Protein AF-A0A2M7T195-F1 (afdb_monomer_lite)

pLDDT: mean 94.44, std 5.61, range [66.44, 97.88]

Radius of gyration: 11.5 Å; chains: 1; bounding box: 30×20×23 Å

Secondary structure (DSSP, 8-state):
--GGG-S-EEEEEESS-HHHHHHHHHHHHHHHHHTT--EEEEEHHHHHH--

Structure (mmCIF, N/CA/C/O backbone):
data_AF-A0A2M7T195-F1
#
_entry.id   AF-A0A2M7T195-F1
#
loop_
_atom_site.group_PDB
_atom_site.id
_atom_site.type_symbol
_atom_site.label_atom_id
_atom_site.label_alt_id
_atom_site.label_comp_id
_atom_site.label_asym_id
_atom_site.label_entity_id
_atom_site.label_seq_id
_atom_site.pdbx_PDB_ins_code
_atom_site.Cartn_x
_atom_site.Cartn_y
_atom_site.Cartn_z
_atom_site.occupancy
_atom_site.B_iso_or_equiv
_atom_site.auth_seq_id
_atom_site.auth_comp_id
_atom_site.auth_asym_id
_atom_site.auth_atom_id
_atom_site.pdbx_PDB_model_num
ATOM 1 N N . MET A 1 1 ? -18.329 8.511 -1.169 1.00 66.44 1 MET A N 1
ATOM 2 C CA . MET A 1 1 ? -17.751 7.543 -0.222 1.00 66.44 1 MET A CA 1
ATOM 3 C C . MET A 1 1 ? -17.294 8.325 0.988 1.00 66.44 1 MET A C 1
ATOM 5 O O . MET A 1 1 ? -16.604 9.328 0.818 1.00 66.44 1 MET A O 1
ATOM 9 N N . ARG A 1 2 ? -17.768 7.959 2.171 1.00 86.38 2 ARG A N 1
ATOM 10 C CA . ARG A 1 2 ? -17.331 8.541 3.438 1.00 86.38 2 ARG A CA 1
ATOM 11 C C . ARG A 1 2 ? -16.164 7.710 3.964 1.00 86.38 2 ARG A C 1
ATOM 13 O O . ARG A 1 2 ? -16.028 6.545 3.608 1.00 86.38 2 ARG A O 1
ATOM 20 N N . MET A 1 3 ? -15.329 8.301 4.813 1.00 84.94 3 MET A N 1
ATOM 21 C CA . MET A 1 3 ? -14.172 7.599 5.390 1.00 84.94 3 MET A CA 1
ATOM 22 C C . MET A 1 3 ? -14.590 6.342 6.177 1.00 84.94 3 MET A C 1
ATOM 24 O O . MET A 1 3 ? -13.867 5.356 6.242 1.00 84.94 3 MET A O 1
ATOM 28 N N . GLU A 1 4 ? -15.793 6.379 6.747 1.00 89.00 4 GLU A N 1
ATOM 29 C CA . GLU A 1 4 ? -16.436 5.272 7.458 1.00 89.00 4 GLU A CA 1
ATOM 30 C C . GLU A 1 4 ? -16.794 4.079 6.558 1.00 89.00 4 GLU A C 1
ATOM 32 O O . GLU A 1 4 ? -16.802 2.953 7.051 1.00 89.00 4 GLU A O 1
ATOM 37 N N . ASP A 1 5 ? -16.988 4.304 5.253 1.00 93.88 5 ASP A N 1
ATOM 38 C CA . ASP A 1 5 ? -17.309 3.258 4.272 1.00 93.88 5 ASP A CA 1
ATOM 39 C C . ASP A 1 5 ? -16.057 2.462 3.824 1.00 93.88 5 ASP A C 1
ATOM 41 O O . ASP A 1 5 ? -16.165 1.564 2.993 1.00 93.88 5 ASP A O 1
ATOM 45 N N . MET A 1 6 ? -14.856 2.809 4.309 1.00 93.94 6 MET A N 1
ATOM 46 C CA . MET A 1 6 ? -13.599 2.126 3.975 1.00 93.94 6 MET A CA 1
ATOM 47 C C . MET A 1 6 ? -13.232 1.085 5.036 1.00 93.94 6 MET A C 1
ATOM 49 O O . MET A 1 6 ? -13.254 1.385 6.229 1.00 93.94 6 MET A O 1
ATOM 53 N N . ASP A 1 7 ? -12.794 -0.104 4.624 1.00 96.69 7 ASP A N 1
ATOM 54 C CA . ASP A 1 7 ? -12.332 -1.148 5.553 1.00 96.69 7 ASP A CA 1
ATOM 55 C C . ASP A 1 7 ? -10.827 -1.088 5.837 1.00 96.69 7 ASP A C 1
ATOM 57 O O . ASP A 1 7 ? -10.390 -1.447 6.927 1.00 96.69 7 ASP A O 1
ATOM 61 N N . ALA A 1 8 ? -10.028 -0.616 4.878 1.00 96.94 8 ALA A N 1
ATOM 62 C CA . ALA A 1 8 ? -8.572 -0.549 4.967 1.00 96.94 8 ALA A CA 1
ATOM 63 C C . ALA A 1 8 ? -8.001 0.526 4.029 1.00 96.94 8 ALA A C 1
ATOM 65 O O . ALA A 1 8 ? -8.669 0.978 3.097 1.00 96.94 8 ALA A O 1
ATOM 66 N N . VAL A 1 9 ? -6.738 0.895 4.245 1.00 97.38 9 VAL A N 1
ATOM 67 C CA . VAL A 1 9 ? -5.953 1.722 3.318 1.00 97.38 9 VAL A CA 1
ATOM 68 C C . VAL A 1 9 ? -4.758 0.910 2.840 1.00 97.38 9 VAL A C 1
ATOM 70 O O . VAL A 1 9 ? -3.920 0.516 3.647 1.00 97.38 9 VAL A O 1
ATOM 73 N N . ALA A 1 10 ? -4.655 0.684 1.534 1.00 96.56 10 ALA A N 1
ATOM 74 C CA . ALA A 1 10 ? -3.518 0.002 0.928 1.00 96.56 10 ALA A CA 1
ATOM 75 C C . ALA A 1 10 ? -2.646 0.986 0.139 1.00 96.56 10 ALA A C 1
ATOM 77 O O . ALA A 1 10 ? -3.170 1.888 -0.517 1.00 96.56 10 ALA A O 1
ATOM 78 N N . ALA A 1 11 ? -1.324 0.820 0.188 1.00 97.00 11 ALA A N 1
ATOM 79 C CA . ALA A 1 11 ? -0.406 1.603 -0.640 1.00 97.00 11 ALA A CA 1
ATOM 80 C C . ALA A 1 11 ? 0.824 0.802 -1.057 1.00 97.00 11 ALA A C 1
ATOM 82 O O . ALA A 1 11 ? 1.314 -0.053 -0.316 1.00 97.00 11 ALA A O 1
ATOM 83 N N . SER A 1 12 ? 1.343 1.123 -2.243 1.00 96.12 12 SER A N 1
ATOM 84 C CA . SER A 1 12 ? 2.556 0.512 -2.768 1.00 96.12 12 SER A CA 1
ATOM 85 C C . SER A 1 12 ? 3.789 0.974 -1.991 1.00 96.12 12 SER A C 1
ATOM 87 O O . SER A 1 12 ? 4.075 2.168 -1.933 1.00 96.12 12 SER A O 1
ATOM 89 N N . VAL A 1 13 ? 4.544 0.023 -1.441 1.00 95.69 13 VAL A N 1
ATOM 90 C CA . VAL A 1 13 ? 5.788 0.280 -0.688 1.00 95.69 13 VAL A CA 1
ATOM 91 C C . VAL A 1 13 ? 7.057 -0.076 -1.477 1.00 95.69 13 VAL A C 1
ATOM 93 O O . VAL A 1 13 ? 8.165 0.132 -0.991 1.00 95.69 13 VAL A O 1
ATOM 96 N N . GLY A 1 14 ? 6.909 -0.561 -2.714 1.00 93.00 14 GLY A N 1
ATOM 97 C CA . GLY A 1 14 ? 7.997 -0.765 -3.678 1.00 93.00 14 GLY A CA 1
ATOM 98 C C . GLY A 1 14 ? 7.743 -1.931 -4.641 1.00 93.00 14 GLY A C 1
ATOM 99 O O . GLY A 1 14 ? 6.783 -2.659 -4.424 1.00 93.00 14 GLY A O 1
ATOM 100 N N . PRO A 1 15 ? 8.587 -2.147 -5.670 1.00 95.00 15 PRO A N 1
ATOM 101 C CA . PRO A 1 15 ? 9.690 -1.279 -6.089 1.00 95.00 15 PRO A CA 1
ATOM 102 C C . PRO A 1 15 ? 9.198 0.033 -6.722 1.00 95.00 15 PRO A C 1
ATOM 104 O O . PRO A 1 15 ? 8.062 0.134 -7.173 1.00 95.00 15 PRO A O 1
ATOM 107 N N . GLY A 1 16 ? 10.055 1.054 -6.733 1.00 94.75 16 GLY A N 1
ATOM 108 C CA . GLY A 1 16 ? 9.735 2.385 -7.251 1.00 94.75 16 GLY A CA 1
ATOM 109 C C . GLY A 1 16 ? 10.733 3.441 -6.775 1.00 94.75 16 GLY A C 1
ATOM 110 O O . GLY A 1 16 ? 11.722 3.124 -6.114 1.00 94.75 16 GLY A O 1
ATOM 111 N N . LEU A 1 17 ? 10.477 4.709 -7.102 1.00 97.00 17 LEU A N 1
ATOM 112 C CA . LEU A 1 17 ? 11.321 5.823 -6.668 1.00 97.00 17 LEU A CA 1
ATOM 113 C C . LEU A 1 17 ? 11.226 6.013 -5.146 1.00 97.00 17 LEU A C 1
ATOM 115 O O . LEU A 1 17 ? 10.160 6.344 -4.630 1.00 97.00 17 LEU A O 1
ATOM 119 N N . THR A 1 18 ? 12.346 5.869 -4.433 1.00 95.44 18 THR A N 1
ATOM 120 C CA . THR A 1 18 ? 12.399 5.869 -2.959 1.00 95.44 18 THR A CA 1
ATOM 121 C C . THR A 1 18 ? 11.689 7.060 -2.315 1.00 95.44 18 THR A C 1
ATOM 123 O O . THR A 1 18 ? 10.922 6.884 -1.374 1.00 95.44 18 THR A O 1
ATOM 126 N N . THR A 1 19 ? 11.897 8.276 -2.823 1.00 95.62 19 THR A N 1
ATOM 127 C CA . THR A 1 19 ? 11.278 9.487 -2.258 1.00 95.62 19 THR A CA 1
ATOM 128 C C . THR A 1 19 ? 9.762 9.490 -2.431 1.00 95.62 19 THR A C 1
ATOM 130 O O . THR A 1 19 ? 9.039 9.800 -1.486 1.00 95.62 19 THR A O 1
ATOM 133 N N . ALA A 1 20 ? 9.271 9.082 -3.603 1.00 95.69 20 ALA A N 1
ATOM 134 C CA . ALA A 1 20 ? 7.843 8.957 -3.869 1.00 95.69 20 ALA A CA 1
ATOM 135 C C . ALA A 1 20 ? 7.201 7.874 -2.988 1.00 95.69 20 ALA A C 1
ATOM 137 O O . ALA A 1 20 ? 6.135 8.103 -2.420 1.00 95.69 20 ALA A O 1
ATOM 138 N N . LEU A 1 21 ? 7.876 6.731 -2.813 1.00 96.44 21 LEU A N 1
ATOM 139 C CA . LEU A 1 21 ? 7.409 5.649 -1.944 1.00 96.44 21 LEU A CA 1
ATOM 140 C C . LEU A 1 21 ? 7.322 6.091 -0.483 1.00 96.44 21 LEU A C 1
ATOM 142 O O . LEU A 1 21 ? 6.321 5.810 0.170 1.00 96.44 21 LEU A O 1
ATOM 146 N N . VAL A 1 22 ? 8.323 6.815 0.028 1.00 96.38 22 VAL A N 1
ATOM 147 C CA . VAL A 1 22 ? 8.300 7.339 1.402 1.00 96.38 22 VAL A CA 1
ATOM 148 C C . VAL A 1 22 ? 7.139 8.313 1.588 1.00 96.38 22 VAL A C 1
ATOM 150 O O . VAL A 1 22 ? 6.357 8.147 2.522 1.00 96.38 22 VAL A O 1
ATOM 153 N N . VAL A 1 23 ? 6.979 9.290 0.691 1.00 97.38 23 VAL A N 1
ATOM 154 C CA . VAL A 1 23 ? 5.896 10.283 0.792 1.00 97.38 23 VAL A CA 1
ATOM 155 C C . VAL A 1 23 ? 4.522 9.613 0.692 1.00 97.38 23 VAL A C 1
ATOM 157 O O . VAL A 1 23 ? 3.672 9.830 1.556 1.00 97.38 23 VAL A O 1
A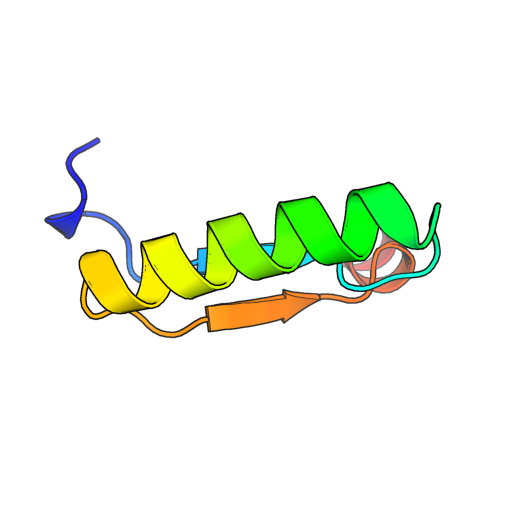TOM 160 N N . GLY A 1 24 ? 4.313 8.755 -0.310 1.00 96.44 24 GLY A N 1
ATOM 161 C CA . GLY A 1 24 ? 3.045 8.053 -0.515 1.00 96.44 24 GLY A CA 1
ATOM 162 C C . GLY A 1 24 ? 2.695 7.104 0.633 1.00 96.44 24 GLY A C 1
ATOM 163 O O . GLY A 1 24 ? 1.566 7.120 1.123 1.00 96.44 24 GLY A O 1
ATOM 164 N N . SER A 1 25 ? 3.670 6.335 1.126 1.00 96.56 25 SER A N 1
ATOM 165 C CA . SER A 1 25 ? 3.465 5.404 2.246 1.00 96.56 25 SER A CA 1
ATOM 166 C C . SER A 1 25 ? 3.177 6.136 3.554 1.00 96.56 25 SER A C 1
ATOM 168 O O . SER A 1 25 ? 2.329 5.696 4.327 1.00 96.56 25 SER A O 1
ATOM 170 N N . MET A 1 26 ? 3.843 7.269 3.807 1.00 97.31 26 MET A N 1
ATOM 171 C CA . MET A 1 26 ? 3.574 8.088 4.993 1.00 97.31 26 MET A CA 1
ATOM 172 C C . MET A 1 26 ? 2.184 8.715 4.940 1.00 97.31 26 MET A C 1
ATOM 174 O O . MET A 1 26 ? 1.469 8.687 5.943 1.00 97.31 26 MET A O 1
ATOM 178 N N . PHE A 1 27 ? 1.771 9.221 3.776 1.00 97.38 27 PHE A N 1
ATOM 179 C CA . PHE A 1 27 ? 0.421 9.741 3.582 1.00 97.38 27 PHE A CA 1
ATOM 180 C C . PHE A 1 27 ? -0.633 8.655 3.824 1.00 97.38 27 PHE A C 1
ATOM 182 O O . PHE A 1 27 ? -1.518 8.835 4.657 1.00 97.38 27 PHE A O 1
ATOM 189 N N . ALA A 1 28 ? -0.50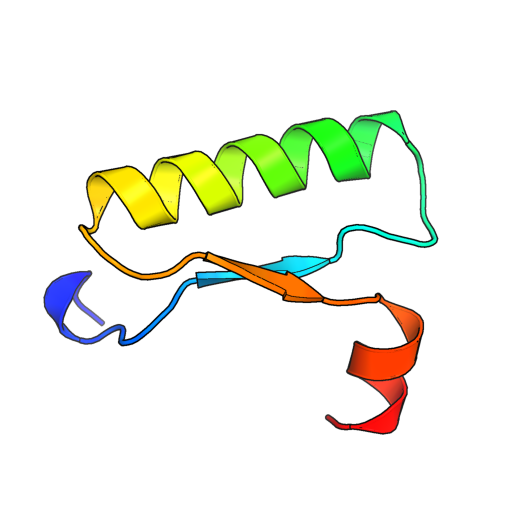0 7.503 3.165 1.00 97.56 28 ALA A N 1
ATOM 190 C CA . ALA A 1 28 ? -1.456 6.407 3.281 1.00 97.56 28 ALA A CA 1
ATOM 191 C C . ALA A 1 28 ? -1.533 5.846 4.708 1.00 97.56 28 ALA A C 1
ATOM 193 O O . ALA A 1 28 ? -2.624 5.626 5.232 1.00 97.56 28 ALA A O 1
ATOM 194 N N . LYS A 1 29 ? -0.389 5.682 5.381 1.00 97.25 29 LYS A N 1
ATOM 195 C CA . LYS A 1 29 ? -0.350 5.239 6.779 1.00 97.25 29 LYS A CA 1
ATOM 196 C C . LYS A 1 29 ? -0.996 6.259 7.718 1.00 97.25 29 LYS A C 1
ATOM 198 O O . LYS A 1 29 ? -1.745 5.873 8.610 1.00 97.25 29 LYS A O 1
ATOM 203 N N . THR A 1 30 ? -0.740 7.551 7.515 1.00 97.75 30 THR A N 1
ATOM 204 C CA . THR A 1 30 ? -1.359 8.617 8.321 1.00 97.75 30 THR A CA 1
ATOM 205 C C . THR A 1 30 ? -2.866 8.674 8.089 1.00 97.75 30 THR A C 1
ATOM 207 O O . THR A 1 30 ? -3.622 8.809 9.047 1.00 97.75 30 THR A O 1
ATOM 210 N N . LEU A 1 31 ? -3.314 8.499 6.844 1.00 96.44 31 LEU A N 1
ATOM 211 C CA . LEU A 1 31 ? -4.730 8.406 6.500 1.00 96.44 31 LEU A CA 1
ATOM 212 C C . LEU A 1 31 ? -5.399 7.208 7.185 1.00 96.44 31 LEU A C 1
ATOM 214 O O . LEU A 1 31 ? -6.469 7.364 7.763 1.00 96.44 31 LEU A O 1
ATOM 218 N N . ALA A 1 32 ? -4.754 6.038 7.174 1.00 97.06 32 ALA A N 1
ATOM 219 C CA . ALA A 1 32 ? -5.247 4.839 7.850 1.00 97.06 32 ALA A CA 1
ATOM 220 C C . ALA A 1 32 ? -5.426 5.076 9.358 1.00 97.06 32 ALA A C 1
ATOM 222 O O . ALA A 1 32 ? -6.481 4.781 9.916 1.00 97.06 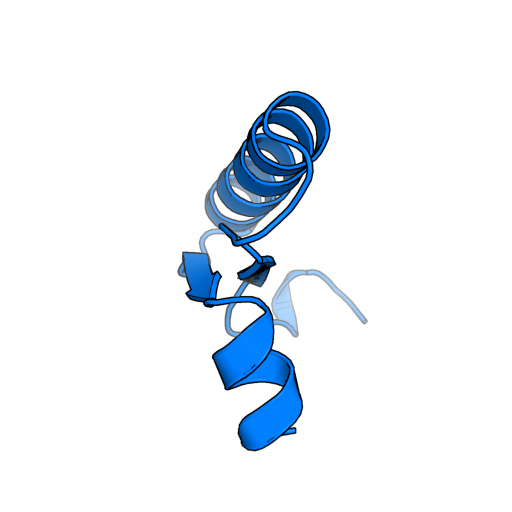32 ALA A O 1
ATOM 223 N N . VAL A 1 33 ? -4.427 5.695 9.998 1.00 96.75 33 VAL A N 1
ATOM 224 C CA . VAL A 1 33 ? -4.487 6.072 11.418 1.00 96.75 33 VAL A CA 1
ATOM 225 C C . VAL A 1 33 ? -5.618 7.069 11.678 1.00 96.75 33 VAL A C 1
ATOM 227 O O . VAL A 1 33 ? -6.407 6.859 12.594 1.00 96.75 33 VAL A O 1
ATOM 230 N N . ALA A 1 34 ? -5.741 8.119 10.862 1.00 96.12 34 ALA A N 1
ATOM 231 C CA . ALA A 1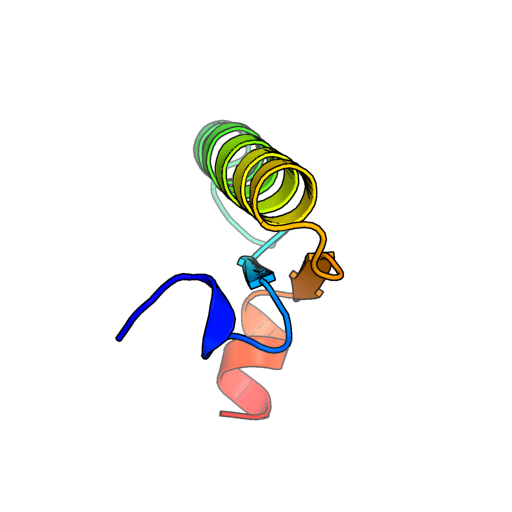 34 ? -6.790 9.129 11.010 1.00 96.12 34 ALA A CA 1
ATOM 232 C C . ALA A 1 34 ? -8.202 8.549 10.816 1.00 96.12 34 ALA A C 1
ATOM 234 O O . ALA A 1 34 ? -9.141 8.972 11.485 1.00 96.12 34 ALA A O 1
ATOM 235 N N . ALA A 1 35 ? -8.347 7.564 9.927 1.00 95.31 35 ALA A N 1
ATOM 236 C CA . ALA A 1 35 ? -9.597 6.850 9.685 1.00 95.31 35 ALA A CA 1
ATOM 237 C C . ALA A 1 35 ? -9.873 5.728 10.707 1.00 95.31 35 ALA A C 1
ATOM 239 O O . ALA A 1 35 ? -10.940 5.116 10.660 1.00 95.31 35 ALA A O 1
ATOM 240 N N . ASN A 1 36 ? -8.930 5.441 11.614 1.00 96.06 36 ASN A N 1
ATOM 241 C CA . ASN A 1 36 ? -8.939 4.270 12.495 1.00 96.06 36 ASN A CA 1
ATOM 242 C C . ASN A 1 36 ? -9.142 2.948 11.723 1.00 96.06 36 ASN A C 1
ATOM 244 O O . ASN A 1 36 ? -9.945 2.094 12.106 1.00 96.06 36 ASN A O 1
ATOM 248 N N . LYS A 1 37 ? -8.432 2.803 10.597 1.00 97.00 37 LYS A N 1
ATOM 249 C CA . LYS A 1 37 ? -8.468 1.635 9.706 1.00 97.00 37 LYS A CA 1
ATOM 250 C C . LYS A 1 37 ? -7.077 1.001 9.572 1.00 97.00 37 LYS A C 1
ATOM 252 O O . LYS A 1 37 ? -6.068 1.695 9.719 1.00 97.00 37 LYS A O 1
ATOM 257 N N . PRO A 1 38 ? -6.986 -0.309 9.283 1.00 97.69 38 PRO A N 1
ATOM 258 C CA . PRO A 1 38 ? -5.714 -0.971 9.020 1.00 97.69 38 PRO A CA 1
ATOM 259 C C . PRO A 1 38 ? -5.012 -0.402 7.779 1.00 97.69 38 PRO A C 1
ATOM 261 O O . PRO A 1 38 ? -5.643 -0.102 6.763 1.00 97.69 38 PRO A O 1
ATOM 264 N N . PHE A 1 39 ? -3.683 -0.300 7.862 1.00 97.88 39 PHE A N 1
ATOM 265 C CA . PHE A 1 39 ? -2.811 -0.001 6.728 1.00 97.88 39 PHE A CA 1
ATOM 266 C C . PHE A 1 39 ? -2.227 -1.296 6.155 1.00 97.88 39 PHE A C 1
ATOM 268 O O . PHE A 1 39 ? -1.634 -2.080 6.899 1.00 97.88 39 PHE A O 1
ATOM 275 N N . ILE A 1 40 ? -2.356 -1.496 4.845 1.00 97.62 40 ILE A N 1
ATOM 276 C CA . ILE A 1 40 ? -1.873 -2.681 4.131 1.00 97.62 40 ILE A CA 1
ATOM 277 C C . ILE A 1 40 ? -0.735 -2.260 3.187 1.00 97.62 40 ILE A C 1
ATOM 279 O O . ILE A 1 40 ? -0.987 -1.623 2.160 1.00 97.62 40 ILE A O 1
ATOM 283 N N . PRO A 1 41 ? 0.529 -2.581 3.508 1.00 96.50 41 PRO A N 1
ATOM 284 C CA . PRO A 1 41 ? 1.632 -2.363 2.583 1.00 96.50 41 PRO A CA 1
ATOM 285 C C . PRO A 1 41 ? 1.547 -3.373 1.435 1.00 96.50 41 PRO A C 1
ATOM 287 O O . PRO A 1 41 ? 1.424 -4.572 1.669 1.00 96.50 41 PRO A O 1
ATOM 290 N N . VAL A 1 42 ? 1.632 -2.891 0.197 1.00 96.50 42 VAL A N 1
ATOM 291 C CA . VAL A 1 42 ? 1.531 -3.727 -1.007 1.00 96.50 42 VAL A CA 1
ATOM 292 C C . VAL A 1 42 ? 2.817 -3.620 -1.817 1.00 96.50 42 VAL A C 1
ATOM 294 O O . VAL A 1 42 ? 3.339 -2.523 -2.032 1.00 96.50 42 VAL A O 1
ATOM 297 N N . ASN A 1 43 ? 3.348 -4.744 -2.294 1.00 95.69 43 ASN A N 1
ATOM 298 C CA . ASN A 1 43 ? 4.385 -4.698 -3.316 1.00 95.69 43 ASN A CA 1
ATOM 299 C C . ASN A 1 43 ? 3.749 -4.289 -4.654 1.00 95.69 43 ASN A C 1
ATOM 301 O O . ASN A 1 43 ? 2.746 -4.847 -5.076 1.00 95.69 43 ASN A O 1
ATOM 305 N N . HIS A 1 44 ? 4.330 -3.309 -5.331 1.00 95.25 44 HIS A N 1
ATOM 306 C CA . HIS A 1 44 ? 3.872 -2.766 -6.601 1.00 95.25 44 HIS A CA 1
ATOM 307 C C . HIS A 1 44 ? 3.700 -3.849 -7.677 1.00 95.25 44 HIS A C 1
ATOM 309 O O . HIS A 1 44 ? 2.694 -3.847 -8.380 1.00 95.25 44 HIS A O 1
ATOM 315 N N . ILE A 1 45 ? 4.629 -4.805 -7.772 1.00 96.25 45 ILE A N 1
ATOM 316 C CA . ILE A 1 45 ? 4.547 -5.888 -8.760 1.00 96.25 45 ILE A CA 1
ATOM 317 C C . ILE A 1 45 ? 3.491 -6.921 -8.362 1.00 96.25 45 ILE A C 1
ATOM 319 O O . ILE A 1 45 ? 2.725 -7.352 -9.218 1.00 96.25 45 ILE A O 1
ATOM 323 N N . GLU A 1 46 ? 3.393 -7.278 -7.079 1.00 94.75 46 GLU A N 1
ATOM 324 C CA . GLU A 1 46 ? 2.301 -8.142 -6.596 1.00 94.75 46 GLU A CA 1
ATOM 325 C C . GLU A 1 46 ? 0.936 -7.494 -6.844 1.00 94.75 46 GLU A C 1
ATOM 327 O O . GLU A 1 46 ? 0.001 -8.171 -7.259 1.00 94.75 46 GLU A O 1
ATOM 332 N N . GLY A 1 47 ? 0.842 -6.172 -6.668 1.00 92.06 47 GLY A N 1
ATOM 333 C CA . GLY A 1 47 ? -0.351 -5.391 -6.973 1.00 92.06 47 GLY A CA 1
ATOM 334 C C . GLY A 1 47 ? -0.760 -5.492 -8.440 1.00 92.06 47 GLY A C 1
ATOM 335 O O . GLY A 1 47 ? -1.943 -5.607 -8.721 1.00 92.06 47 GLY A O 1
ATOM 336 N N . HIS A 1 48 ? 0.201 -5.516 -9.366 1.00 94.00 48 HIS A N 1
ATOM 337 C CA . HIS A 1 48 ? -0.071 -5.776 -10.782 1.00 94.00 48 HIS A CA 1
ATOM 338 C C . HIS A 1 48 ? -0.422 -7.239 -11.081 1.00 94.00 48 HIS A C 1
ATOM 340 O O . HIS A 1 48 ? -1.155 -7.504 -12.028 1.00 94.00 48 HIS A O 1
ATOM 346 N N . ALA A 1 49 ? 0.118 -8.194 -10.322 1.00 95.19 49 ALA A N 1
ATOM 347 C CA . ALA A 1 49 ? -0.121 -9.618 -10.549 1.00 95.19 49 ALA A CA 1
ATOM 348 C C . ALA A 1 49 ? -1.483 -10.101 -10.015 1.00 95.19 49 ALA A C 1
ATOM 350 O O . ALA A 1 49 ? -2.011 -11.089 -10.520 1.00 95.19 49 ALA A O 1
ATOM 351 N N . LEU A 1 50 ? -2.022 -9.437 -8.986 1.00 90.44 50 LEU A N 1
ATOM 352 C CA . LEU A 1 50 ? -3.222 -9.852 -8.246 1.00 90.44 50 LEU A CA 1
ATOM 353 C C . LEU A 1 50 ? -4.440 -8.927 -8.449 1.00 90.44 50 LEU A C 1
ATOM 355 O O . LEU A 1 50 ? -5.457 -9.135 -7.787 1.00 90.44 50 LEU A O 1
ATOM 359 N N . SER A 1 51 ? -4.327 -7.902 -9.301 1.00 73.94 51 SER A N 1
ATOM 360 C CA . SER A 1 51 ? -5.397 -6.935 -9.602 1.00 73.94 51 SER A CA 1
ATOM 361 C C . SER A 1 51 ? -6.511 -7.490 -10.477 1.00 73.94 51 SER A C 1
ATOM 363 O O . SER A 1 51 ? -6.169 -8.212 -11.441 1.00 73.94 51 SER A O 1
#

Sequence (51 aa):
MRMEDMDAVAASVGPGLTTALVVGSMFAKTLAVAANKPFIPVNHIEGHALS

Foldseek 3Di:
DDLQVDQEFEDECDDDDNVCSVVGLVVSVVSCVVSVHYYHYDHPVVVVVVD

=== Feature glossary ===
Legend for the data blocks above and below:

— What the protein is —

The amino-acid sequence is the protein's primary structure: the linear order of residues from the N-terminus to the C-terminus, written in one-letter code. Everything else here — the 3D coordinates, the secondary structure, the domain annotations — is ultimately a consequence of this string.

Functional annotations link the protein to curated databases. InterPro entries identify conserved domains and families by matching the sequence against member-database signatures (Pfam, PROSITE, CDD, …). Gene Ontology (GO) terms describe molecular function, biological process, and cellular component in a controlled vocabulary. CATH places the structure in a hierarchical fold classification (Class/Architecture/Topology/Homologous-superfamily). The organism is the source species.

— Where its atoms are —

Atomic coordinates in PDBx/mmCIF format — the same representation the Protein Data Bank distributes. Each line of the _atom_site loop places one backbone atom in Cartesian space (units: ångströms, origin: arbitrary).

The six renders are orthographic views along the three Cartesian axes in both directions. Representation (cartoon, sticks, or surface) and color scheme (sequence-rainbow or by-chain) vary across proteins so the training set covers all the common visualization conventions.

— Local backbone conformation —

Eight-state secondary structure (DSSP): H is the canonical α-helix, G the tighter 3₁₀-helix, I the wider π-helix; E/B are β-structure, T and S are turns and bends, and '-' is everything else. DSSP derives these from the pattern of main-chain N–H···O=C hydrogen bonds, not from the sequence.

Three-state secondary structure (P-SEA) collapses the eight DSSP classes into helix (a), strand (b), and coil (c). P-SEA assigns these from Cα geometry alone — distances and angles — without requiring backbone oxygens, so it works on any Cα trace.

φ (phi) and ψ (psi) are the two rotatable backbone dihedrals per residue: φ is the C(i-1)–N–Cα–C torsion, ψ is the N–Cα–C–N(i+1) torsion, both in degrees on (−180°, 180°]. α-helical residues cluster near (−60°, −45°); β-strand residues near (−120°, +130°). A Ramachandran plot is simply a scatter of (φ, ψ) for every residue.

— Global shape and packing —

The geometric summary reports three shape descriptors. Rg (radius of gyration) measures how spread out the Cα atoms are about their centre of mass; compact globular proteins have small Rg, elongated or unfolded ones large. Cα contacts (<8 Å, |i−j|>4) count long-range residue pairs in spatial proximity — high for tightly packed folds, near zero for rods or random coil. The bounding-box extents give the protein's footprint along x, y, z in Å.

SASA measures how much of the protein is reachable by solvent. It is computed by roll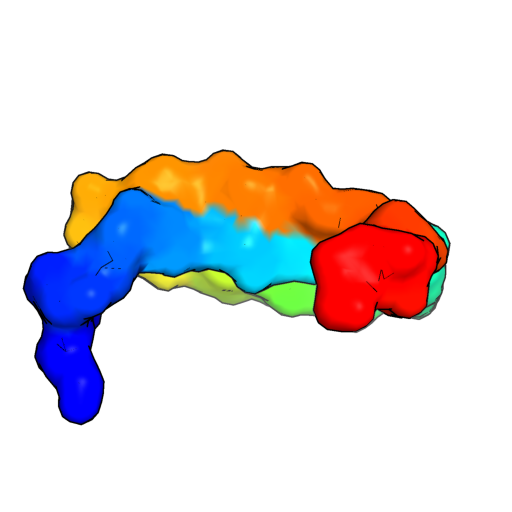ing a water-sized probe over the atomic surface and summing the exposed area (Å²). Per-residue SASA distinguishes core (buried, low SASA) from surface (exposed, high SASA) residues; total SASA is a whole-molecule size measure.

Plot images: a contact map (which residues are close in 3D, as an N×N binary image), a Ramachandran scatter (backbone torsion angles, revealing secondary-structure composition at a glance), and — for AlphaFold structures — a PAE heatmap (pairwise prediction confidence).

— Structural neighborhood —

A 3Di character summarizes, for each residue, the relative orientation of the Cα frame of its nearest spatial neighbor. Because it encodes fold topology rather than chemistry, 3Di alignments detect remote structural similarity that sequence alignment misses.

The Foldseek neighbor list gives the closest experimentally determined structures in the PDB, ranked by structural alignment. TM-score near 1 means near-identical fold; near 0.3 means only rough topology match. This is how one finds what a novel AlphaFold prediction most resembles in the solved-structure universe.

— Confidence and disorder —

For AlphaFold models, the B-factor field carries pLDDT — the model's own estimate of local accuracy on a 0–100 scale. Regions with pLDDT<50 should be treated as essentially unmodeled; they often correspond to intrinsically disordered segments.

Crystallographic B-factors measure how much each atom's electron density is smeared out, in Å². They rise in mobile loops and surface residues and fall in the buried interior. In AlphaFold models this column is repurposed to hold pLDDT instead.

Predicted Aligned Error (PAE) is an AlphaFold confidence matrix: entry (i, j) 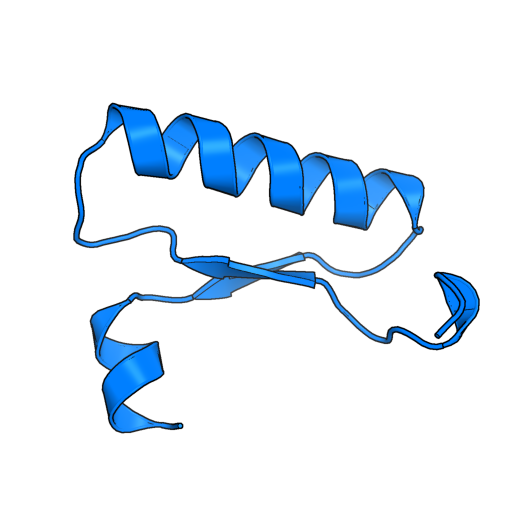is the expected error in the position of residue j, in ångströms, when the prediction is superimposed on the true structure at residue i. Low PAE within a block of residues means that block is internally rigid and well-predicted; high PAE between two blocks means their relative placement is uncertain even if each block individually is confident.